Protein AF-A0A3D2NEI2-F1 (afdb_monomer_lite)

Secondary structure (DSSP, 8-state):
-----SS-SSS-----EEETTEEE-HHHHHHTTT---

Foldseek 3Di:
DFDADDPGPDTDDDDFDDDPNDTDDCQVVCVVVVHHD

Radius of gyration: 12.36 Å; chains: 1; bounding box: 29×19×29 Å

pLDDT: mean 94.3, std 4.5, range [73.81, 97.81]

Structure (mmCIF, N/CA/C/O backbone):
data_AF-A0A3D2NEI2-F1
#
_entry.id   AF-A0A3D2NEI2-F1
#
loop_
_atom_site.group_PDB
_atom_site.id
_atom_site.type_symbol
_atom_site.label_atom_id
_atom_site.label_alt_id
_atom_site.label_comp_id
_atom_site.label_asym_id
_atom_site.label_entity_id
_atom_site.label_seq_id
_atom_site.pdbx_PDB_ins_code
_atom_site.Cartn_x
_atom_site.Cartn_y
_atom_site.Cartn_z
_atom_site.occupancy
_atom_site.B_iso_or_equiv
_atom_site.auth_seq_id
_atom_site.auth_comp_id
_atom_site.auth_asym_id
_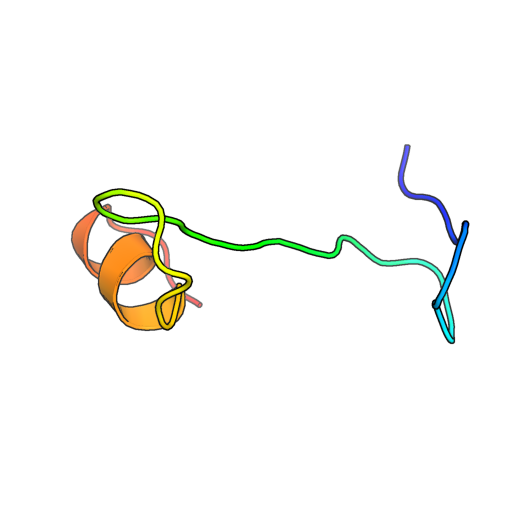atom_site.auth_atom_id
_atom_site.pdbx_PDB_model_num
ATOM 1 N N . TYR A 1 1 ? 6.103 11.010 -9.342 1.00 73.81 1 TYR A N 1
ATOM 2 C CA . TYR A 1 1 ? 6.866 10.286 -10.377 1.00 73.81 1 TYR A CA 1
ATOM 3 C C . TYR A 1 1 ? 6.995 8.841 -9.925 1.00 73.81 1 TYR A C 1
ATOM 5 O O . TYR A 1 1 ? 7.219 8.634 -8.739 1.00 73.81 1 TYR A O 1
ATOM 13 N N . ILE A 1 2 ? 6.780 7.871 -10.812 1.00 82.81 2 ILE A N 1
ATOM 14 C CA . ILE A 1 2 ? 6.948 6.436 -10.528 1.00 82.81 2 ILE A CA 1
ATOM 15 C C . ILE A 1 2 ? 8.292 5.992 -11.111 1.00 82.81 2 ILE A C 1
ATOM 17 O O . ILE A 1 2 ? 8.711 6.513 -12.143 1.00 82.81 2 ILE A O 1
ATOM 21 N N . GLY A 1 3 ? 8.984 5.096 -10.409 1.00 92.38 3 GLY A N 1
ATOM 22 C CA . GLY A 1 3 ? 10.330 4.646 -10.753 1.00 92.38 3 GLY A CA 1
ATOM 23 C C . GLY A 1 3 ? 10.431 3.132 -10.919 1.00 92.38 3 GLY A C 1
ATOM 24 O O . GLY A 1 3 ? 9.460 2.398 -10.758 1.00 92.38 3 GLY A O 1
ATOM 25 N N . SER A 1 4 ? 11.642 2.677 -11.235 1.00 94.62 4 SER A N 1
ATOM 26 C CA . SER A 1 4 ? 11.988 1.260 -11.375 1.00 94.62 4 SER A CA 1
ATOM 27 C C . SER A 1 4 ? 13.370 1.001 -10.768 1.00 94.62 4 SER A C 1
ATOM 29 O O . SER A 1 4 ? 14.319 0.665 -11.472 1.00 94.62 4 SER A O 1
ATOM 31 N N . THR A 1 5 ? 13.506 1.239 -9.464 1.00 93.31 5 THR A N 1
ATOM 32 C CA . THR A 1 5 ? 14.749 1.021 -8.708 1.00 93.31 5 THR A CA 1
ATOM 33 C C . THR A 1 5 ? 14.660 -0.252 -7.860 1.00 93.31 5 THR A C 1
ATOM 35 O O . THR A 1 5 ? 13.581 -0.633 -7.413 1.00 93.31 5 THR A O 1
ATOM 38 N N . GLY A 1 6 ? 15.799 -0.909 -7.611 1.00 91.88 6 GLY A N 1
ATOM 39 C CA . GLY A 1 6 ? 15.865 -2.125 -6.790 1.00 91.88 6 GLY A CA 1
ATOM 40 C C . GLY A 1 6 ? 15.397 -3.389 -7.520 1.00 91.88 6 GLY A C 1
ATOM 41 O O . GLY A 1 6 ? 15.624 -3.540 -8.720 1.00 91.88 6 GLY A O 1
ATOM 42 N N . ALA A 1 7 ? 14.772 -4.314 -6.785 1.00 94.38 7 ALA A N 1
ATOM 43 C CA . ALA A 1 7 ? 14.207 -5.544 -7.339 1.00 94.38 7 ALA A CA 1
ATOM 44 C C . ALA A 1 7 ? 12.882 -5.239 -8.053 1.00 94.38 7 ALA A C 1
ATOM 46 O O . ALA A 1 7 ? 11.804 -5.359 -7.478 1.00 94.38 7 ALA A O 1
ATOM 47 N N . SER A 1 8 ? 12.982 -4.803 -9.305 1.00 93.50 8 SER A N 1
ATOM 48 C CA . SER A 1 8 ? 11.839 -4.441 -10.134 1.00 93.50 8 SER A CA 1
ATOM 49 C C . SER A 1 8 ? 12.036 -4.926 -11.569 1.00 93.50 8 SER A C 1
ATOM 51 O O . SER A 1 8 ? 13.142 -4.860 -12.101 1.00 93.50 8 SER A O 1
ATOM 53 N N . THR A 1 9 ? 10.964 -5.393 -12.210 1.00 95.38 9 THR A N 1
ATOM 54 C CA . THR A 1 9 ? 10.952 -5.782 -13.632 1.00 95.38 9 THR A CA 1
ATOM 55 C C . THR A 1 9 ? 10.419 -4.677 -14.551 1.00 95.38 9 THR A C 1
ATOM 57 O O . THR A 1 9 ? 10.424 -4.836 -15.770 1.00 95.38 9 THR A O 1
ATOM 60 N N . GLY A 1 10 ? 9.965 -3.549 -13.993 1.00 93.69 10 GLY A N 1
ATOM 61 C CA . GLY A 1 10 ? 9.388 -2.437 -14.747 1.00 93.69 10 GLY A CA 1
ATOM 62 C C . GLY A 1 10 ? 8.873 -1.310 -13.850 1.00 93.69 10 GLY A C 1
ATOM 63 O O . GLY A 1 10 ? 8.885 -1.406 -12.627 1.00 93.69 10 GLY A O 1
ATOM 64 N N . CYS A 1 11 ? 8.401 -0.217 -14.444 1.00 96.25 11 CYS A N 1
ATOM 65 C CA . CYS A 1 11 ? 7.968 0.963 -13.690 1.00 96.25 11 CYS A CA 1
ATOM 66 C C . CYS A 1 11 ? 6.633 0.711 -12.963 1.00 96.25 11 CYS A C 1
ATOM 68 O O . CYS A 1 11 ? 5.591 0.624 -13.611 1.00 96.25 11 CYS A O 1
ATOM 70 N N . HIS A 1 12 ? 6.656 0.595 -11.633 1.00 94.56 12 HIS A N 1
ATOM 71 C CA . HIS A 1 12 ? 5.463 0.402 -10.797 1.00 94.56 12 HIS A CA 1
ATOM 72 C C . HIS A 1 12 ? 5.716 0.833 -9.342 1.00 94.56 12 HIS A C 1
ATOM 74 O O . HIS A 1 12 ? 6.828 1.213 -8.975 1.00 94.56 12 HIS A O 1
ATOM 80 N N . LEU A 1 13 ? 4.670 0.793 -8.511 1.00 93.62 13 LEU A N 1
ATOM 81 C CA . LEU A 1 13 ? 4.752 1.022 -7.069 1.00 93.62 13 LEU A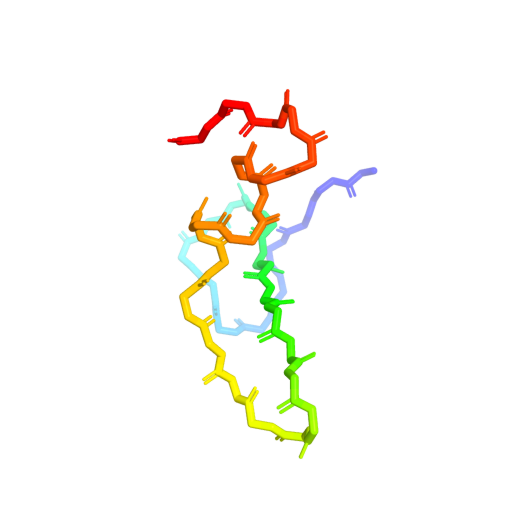 CA 1
ATOM 82 C C . LEU A 1 13 ? 4.654 -0.318 -6.331 1.00 93.62 13 LEU A C 1
ATO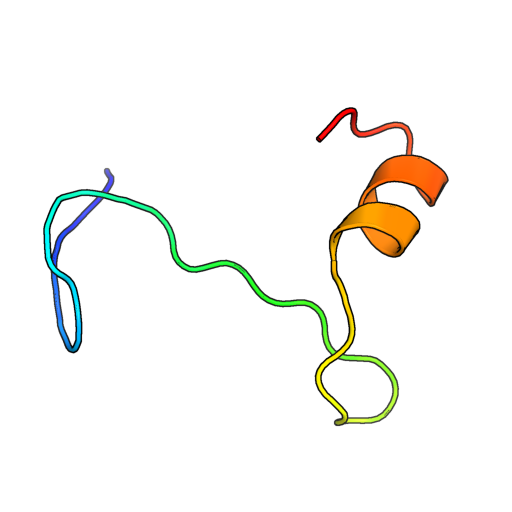M 84 O O . LEU A 1 13 ? 3.627 -0.987 -6.411 1.00 93.62 13 LEU A O 1
ATOM 88 N N . HIS A 1 14 ? 5.692 -0.676 -5.578 1.00 94.38 14 HIS A N 1
ATOM 89 C CA . HIS A 1 14 ? 5.620 -1.752 -4.590 1.00 94.38 14 HIS A CA 1
ATOM 90 C C . HIS A 1 14 ? 4.960 -1.212 -3.319 1.00 94.38 14 HIS A C 1
ATOM 92 O O . HIS A 1 14 ? 5.471 -0.269 -2.712 1.00 94.38 14 HIS A O 1
ATOM 98 N N . PHE A 1 15 ? 3.814 -1.770 -2.935 1.00 94.38 15 PHE A N 1
ATOM 99 C CA . PHE A 1 15 ? 3.033 -1.321 -1.783 1.00 94.38 15 PHE A CA 1
ATOM 100 C C . PHE A 1 15 ? 2.734 -2.486 -0.845 1.00 94.38 15 PHE A C 1
ATOM 102 O O . PHE A 1 15 ? 2.335 -3.562 -1.286 1.00 94.38 15 PHE A O 1
ATOM 109 N N . GLU A 1 16 ? 2.891 -2.255 0.457 1.00 96.81 16 GLU A N 1
ATOM 110 C CA . GLU A 1 16 ? 2.738 -3.281 1.484 1.00 96.81 16 GLU A CA 1
ATOM 111 C C . GLU A 1 16 ? 2.059 -2.713 2.727 1.00 96.81 16 GLU A C 1
ATOM 113 O O . GLU A 1 16 ? 2.249 -1.549 3.085 1.00 96.81 16 GLU A O 1
ATOM 118 N N . VAL A 1 17 ? 1.292 -3.561 3.413 1.00 97.50 17 VAL A N 1
ATOM 119 C CA . VAL A 1 17 ? 0.647 -3.228 4.685 1.00 97.50 17 VAL A CA 1
ATOM 120 C C . VAL A 1 17 ? 1.279 -4.050 5.797 1.00 97.50 17 VAL A C 1
ATOM 122 O O . VAL A 1 17 ? 1.479 -5.258 5.667 1.00 97.50 17 VAL A O 1
ATOM 125 N N . TYR A 1 18 ? 1.551 -3.376 6.912 1.00 97.81 18 TYR A N 1
ATOM 126 C CA . TYR A 1 18 ? 2.082 -3.980 8.124 1.00 97.81 18 TYR A CA 1
ATOM 127 C C . TYR A 1 18 ? 1.110 -3.775 9.282 1.00 97.81 18 TYR A C 1
ATOM 129 O O . TYR A 1 18 ? 0.695 -2.648 9.557 1.00 97.81 18 TYR A O 1
ATOM 137 N N . LEU A 1 19 ? 0.789 -4.857 9.990 1.00 95.94 19 LEU A N 1
ATOM 138 C CA . LEU A 1 19 ? 0.018 -4.833 11.233 1.00 95.94 19 LEU A CA 1
ATOM 139 C C . LEU A 1 19 ? 0.870 -5.459 12.334 1.00 95.94 19 LEU A C 1
ATOM 141 O O . LEU A 1 19 ? 1.291 -6.606 12.216 1.00 95.94 19 LEU A O 1
ATOM 145 N N . GLY A 1 20 ? 1.188 -4.689 13.377 1.00 95.62 20 GLY A N 1
ATOM 146 C CA . GLY A 1 20 ? 2.050 -5.170 14.464 1.00 95.62 20 GLY A CA 1
ATOM 147 C C . GLY A 1 20 ? 3.445 -5.621 14.006 1.00 95.62 20 GLY A C 1
ATOM 148 O O . GLY A 1 20 ? 4.012 -6.533 14.592 1.00 95.62 20 GLY A O 1
ATOM 149 N N . GLY A 1 21 ? 3.984 -5.028 12.934 1.00 96.62 21 GLY A N 1
ATOM 150 C CA . GLY A 1 21 ? 5.299 -5.380 12.379 1.00 96.62 21 GLY A CA 1
ATOM 151 C C . GLY A 1 21 ? 5.308 -6.580 11.425 1.00 96.62 21 GLY A C 1
ATOM 152 O O . GLY A 1 21 ? 6.352 -6.883 10.852 1.00 96.62 21 GLY A O 1
ATOM 153 N N . VAL A 1 22 ? 4.163 -7.228 11.192 1.00 97.44 22 VAL A N 1
ATOM 154 C CA . VAL A 1 22 ? 4.030 -8.366 10.270 1.00 97.44 22 VAL A CA 1
ATOM 155 C C . VAL A 1 22 ? 3.399 -7.910 8.955 1.00 97.44 22 VAL A C 1
ATOM 157 O O . VAL A 1 22 ? 2.424 -7.156 8.964 1.00 97.44 22 VAL A O 1
ATOM 160 N N . ARG A 1 23 ? 3.945 -8.375 7.823 1.00 97.19 23 ARG A N 1
ATOM 161 C CA . ARG A 1 23 ? 3.354 -8.174 6.490 1.00 97.19 23 ARG A CA 1
ATOM 162 C C . ARG A 1 23 ? 2.034 -8.931 6.384 1.00 97.19 23 ARG A C 1
ATOM 164 O O . ARG A 1 23 ? 1.978 -10.117 6.702 1.00 97.19 23 ARG A O 1
ATOM 171 N N . VAL A 1 24 ? 1.000 -8.261 5.893 1.00 96.69 24 VAL A N 1
ATOM 172 C CA . VAL A 1 24 ? -0.322 -8.855 5.653 1.00 96.69 24 VAL A CA 1
ATOM 173 C C . VAL A 1 24 ? -0.753 -8.636 4.209 1.00 96.69 24 VAL A C 1
ATOM 175 O O . VAL A 1 24 ? -0.212 -7.767 3.5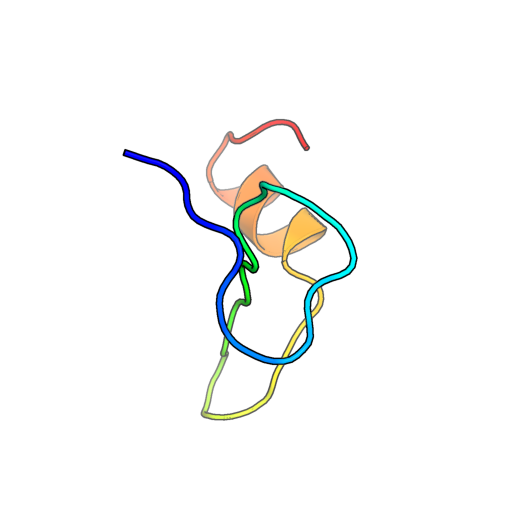27 1.00 96.69 24 VAL A O 1
ATOM 178 N N . ASP A 1 25 ? -1.748 -9.400 3.755 1.00 96.44 25 ASP A N 1
ATOM 179 C CA . ASP A 1 25 ? -2.420 -9.119 2.487 1.00 96.44 25 ASP A CA 1
ATOM 180 C C . ASP A 1 25 ? -3.046 -7.707 2.544 1.00 96.44 25 ASP A C 1
ATOM 182 O O . ASP A 1 25 ? -3.900 -7.443 3.403 1.00 96.44 25 ASP A O 1
ATOM 186 N N . PRO A 1 26 ? -2.619 -6.769 1.678 1.00 96.62 26 PRO A N 1
ATOM 187 C CA . PRO A 1 26 ? -3.150 -5.414 1.679 1.00 96.62 26 PRO A CA 1
ATOM 188 C C . PRO A 1 26 ? -4.601 -5.347 1.183 1.00 96.62 26 PRO A C 1
ATOM 190 O O . PRO A 1 26 ? -5.306 -4.389 1.513 1.00 96.62 26 PRO A O 1
ATOM 193 N N . ALA A 1 27 ? -5.082 -6.328 0.414 1.00 96.38 27 ALA A N 1
ATOM 194 C CA . ALA A 1 27 ? -6.349 -6.214 -0.298 1.00 96.38 27 ALA A CA 1
ATOM 195 C C . ALA A 1 27 ? -7.578 -6.128 0.638 1.00 96.38 27 ALA A C 1
ATOM 197 O O . ALA A 1 27 ? -8.423 -5.250 0.425 1.00 96.38 27 ALA A O 1
ATOM 198 N N . PRO A 1 28 ? -7.698 -6.943 1.708 1.00 96.19 28 PRO A N 1
ATOM 199 C CA . PRO A 1 28 ? -8.756 -6.785 2.709 1.00 96.19 28 PRO A CA 1
ATOM 200 C C . PRO A 1 28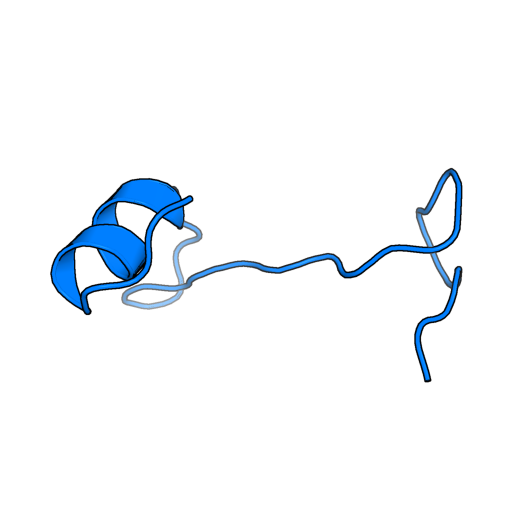 ? -8.642 -5.474 3.502 1.00 96.19 28 PRO A C 1
ATOM 202 O O . PRO A 1 28 ? -9.650 -4.826 3.784 1.00 96.19 28 PRO A O 1
ATOM 205 N N . PHE A 1 29 ? -7.418 -5.046 3.830 1.00 95.38 29 PHE A N 1
ATOM 206 C CA . PHE A 1 29 ? -7.157 -3.816 4.589 1.00 95.38 29 PHE A CA 1
ATOM 207 C C . PHE A 1 29 ? -7.581 -2.554 3.825 1.00 95.38 29 PHE A C 1
ATOM 209 O O . PHE A 1 29 ? -8.111 -1.608 4.418 1.00 95.38 29 PHE A O 1
ATOM 216 N N . LEU A 1 30 ? -7.341 -2.540 2.514 1.00 96.50 30 LEU A N 1
ATOM 217 C CA . LEU A 1 30 ? -7.725 -1.458 1.611 1.00 96.50 30 LEU A CA 1
ATOM 218 C C . LEU A 1 30 ? -9.240 -1.435 1.380 1.00 96.50 30 LEU A C 1
ATOM 220 O O . LEU A 1 30 ? -9.860 -0.379 1.533 1.00 96.50 30 LEU A O 1
ATOM 224 N N . ARG A 1 31 ? -9.857 -2.600 1.141 1.00 97.38 31 ARG A N 1
ATOM 225 C CA . ARG A 1 31 ? -11.320 -2.724 1.009 1.00 97.38 31 ARG A CA 1
ATOM 226 C C . ARG A 1 31 ? -12.063 -2.229 2.247 1.00 97.38 31 ARG A C 1
ATOM 228 O O . ARG A 1 31 ? -13.040 -1.498 2.114 1.00 97.38 31 ARG A O 1
ATOM 235 N N . ALA A 1 32 ? -11.563 -2.538 3.444 1.00 96.31 32 ALA A N 1
ATOM 236 C CA . ALA A 1 32 ? -12.13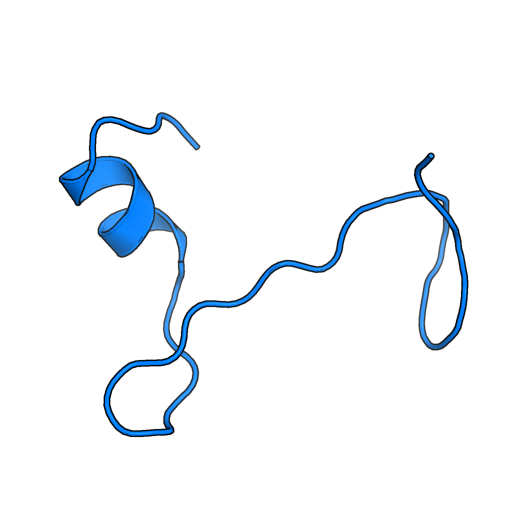2 -2.041 4.700 1.00 96.31 32 ALA A CA 1
ATOM 237 C C . ALA A 1 32 ? -12.089 -0.502 4.837 1.00 96.31 32 ALA A C 1
ATOM 239 O O . ALA A 1 32 ? -12.816 0.060 5.652 1.00 96.31 32 ALA A O 1
ATOM 240 N N . ARG A 1 33 ? -11.259 0.188 4.042 1.00 96.44 33 ARG A N 1
ATOM 241 C CA . ARG A 1 33 ? -11.152 1.658 3.972 1.00 96.44 33 ARG A CA 1
ATOM 242 C C . ARG A 1 33 ? -11.809 2.247 2.721 1.00 96.44 33 ARG A C 1
ATOM 244 O O . ARG A 1 33 ? -11.551 3.397 2.382 1.00 96.44 33 ARG A O 1
ATOM 251 N N . GLY A 1 34 ? -12.642 1.465 2.034 1.00 96.69 34 GLY A N 1
ATOM 252 C CA . GLY A 1 34 ? -13.375 1.905 0.847 1.00 96.69 34 GLY A CA 1
ATOM 253 C C . GLY A 1 34 ? -12.539 1.957 -0.432 1.00 96.69 34 GLY A C 1
ATOM 254 O O . GLY A 1 34 ? -12.987 2.530 -1.421 1.00 96.69 34 GLY A O 1
ATOM 255 N N . VAL A 1 35 ? -11.341 1.367 -0.443 1.00 95.56 35 VAL A N 1
ATOM 256 C CA . VAL A 1 35 ? -10.504 1.295 -1.645 1.00 95.56 35 VAL A CA 1
ATOM 257 C C . VAL A 1 35 ? -10.789 -0.016 -2.376 1.00 95.56 35 VAL A C 1
ATOM 259 O O . VAL A 1 35 ? -10.600 -1.100 -1.824 1.00 95.56 35 VAL A O 1
ATOM 262 N N . SER A 1 36 ? -11.240 0.083 -3.627 1.00 92.31 36 SER A N 1
ATOM 263 C CA . SER A 1 36 ? -11.397 -1.074 -4.511 1.00 92.31 36 SER A CA 1
ATOM 264 C C . SER A 1 36 ? -10.046 -1.450 -5.113 1.00 92.31 36 SER A C 1
ATOM 266 O O . SER A 1 36 ? -9.408 -0.609 -5.745 1.00 92.31 36 SER A O 1
ATOM 268 N N . VAL A 1 37 ? -9.632 -2.705 -4.927 1.00 86.31 37 VAL A N 1
ATOM 269 C CA . VAL A 1 37 ? -8.374 -3.286 -5.429 1.00 86.31 37 VAL A CA 1
ATOM 270 C C . VAL A 1 37 ? -8.565 -4.710 -5.903 1.00 86.31 37 VAL A C 1
ATOM 272 O O . VAL A 1 37 ? -9.469 -5.384 -5.359 1.00 86.31 37 VAL A O 1
#

Sequence (37 aa):
YIGSTGASTGCHLHFEVYLGGVRVDPAPFLRARGVSV